Protein AF-A0A9P8ZPH0-F1 (afdb_monomer_lit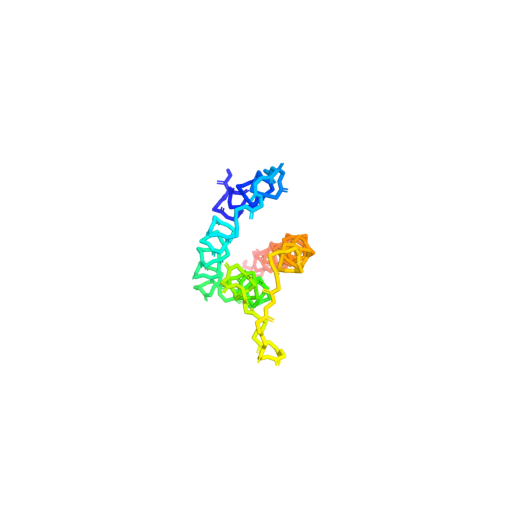e)

Radius of gyration: 15.24 Å; chains: 1; bounding box: 40×25×48 Å

Foldseek 3Di:
DDPLVVLLVQLVVCLPDPVNQLLSQLVSLVVQLVVCVVVVLVQLNVLSVQSNQLSVQARPVVRDGHDSVVSSVSSVVSSVVSVVSVVVVVVVVVVVVVVVVVVD

Secondary structure (DSSP, 8-state):
--HHHHHHHHHHHHHH-TT--HHHHHHHHHHHHHHHHHTT-HHHHHHHHHHHHHHTTEETTTTEE--HHHHHHHHHHHHHHHHHHHHHHHHHHHHHHHHHHT--

pLDDT: mean 94.68, std 8.03, range [50.88, 98.62]

Structure (mmCIF, N/CA/C/O backbone):
data_AF-A0A9P8ZPH0-F1
#
_entry.id   AF-A0A9P8ZPH0-F1
#
loop_
_atom_site.group_PDB
_atom_site.id
_atom_site.type_symbol
_atom_site.label_atom_id
_atom_site.label_alt_id
_atom_site.label_comp_id
_atom_site.label_asym_id
_atom_site.label_entity_id
_atom_site.label_seq_id
_atom_site.pdbx_PDB_ins_code
_atom_site.Cartn_x
_atom_site.Cartn_y
_atom_site.Cartn_z
_atom_site.occupancy
_atom_site.B_iso_or_equiv
_atom_site.auth_seq_id
_atom_site.auth_comp_id
_atom_site.auth_asym_id
_atom_site.auth_atom_id
_atom_site.pdbx_PDB_model_num
ATOM 1 N N . MET A 1 1 ? -13.656 11.636 3.248 1.00 69.19 1 MET A N 1
ATOM 2 C CA . MET A 1 1 ? -12.622 10.719 2.719 1.00 69.19 1 MET A CA 1
ATOM 3 C C . MET A 1 1 ? -11.471 10.649 3.712 1.00 69.19 1 MET A C 1
ATOM 5 O O . MET A 1 1 ? -10.989 11.703 4.128 1.00 69.19 1 MET A O 1
ATOM 9 N N . THR A 1 2 ? -11.085 9.448 4.140 1.00 90.19 2 THR A N 1
ATOM 10 C CA . THR A 1 2 ? -9.962 9.214 5.070 1.00 90.19 2 THR A CA 1
ATOM 11 C C . THR A 1 2 ? -8.612 9.283 4.342 1.00 90.19 2 THR A C 1
ATOM 13 O O . THR A 1 2 ? -8.574 9.339 3.112 1.00 90.19 2 THR A O 1
ATOM 16 N N . GLN A 1 3 ? -7.495 9.300 5.084 1.00 92.88 3 GLN A N 1
ATOM 17 C CA . GLN A 1 3 ? -6.150 9.188 4.496 1.00 92.88 3 GLN A CA 1
ATOM 18 C C . GLN A 1 3 ? -6.025 7.903 3.665 1.00 92.88 3 GLN A C 1
ATOM 20 O O . GLN A 1 3 ? -5.724 7.996 2.483 1.00 92.88 3 GLN A O 1
ATOM 25 N N . ALA A 1 4 ? -6.344 6.742 4.248 1.00 95.69 4 ALA A N 1
ATOM 26 C CA . ALA A 1 4 ? -6.269 5.451 3.562 1.00 95.69 4 ALA A CA 1
ATOM 27 C C . ALA A 1 4 ? -7.057 5.435 2.241 1.00 95.69 4 ALA A C 1
ATOM 29 O O . ALA A 1 4 ? -6.514 5.058 1.211 1.00 95.69 4 ALA A O 1
ATOM 30 N N . GLN A 1 5 ? -8.299 5.940 2.233 1.00 96.12 5 GLN A N 1
ATOM 31 C CA . GLN A 1 5 ? -9.114 6.017 1.013 1.00 96.12 5 GLN A CA 1
ATOM 32 C C . GLN A 1 5 ? -8.466 6.872 -0.084 1.00 96.12 5 GLN A C 1
ATOM 34 O O . GLN A 1 5 ? -8.530 6.504 -1.255 1.00 96.12 5 GLN A O 1
ATOM 39 N N . ARG A 1 6 ? -7.853 8.010 0.280 1.00 98.00 6 ARG A N 1
ATOM 40 C CA . ARG A 1 6 ? -7.105 8.845 -0.674 1.00 98.00 6 ARG A CA 1
ATOM 41 C C . ARG A 1 6 ? -5.898 8.094 -1.222 1.00 98.00 6 ARG A C 1
ATOM 43 O O . ARG A 1 6 ? -5.767 8.002 -2.434 1.00 98.00 6 ARG A O 1
ATOM 50 N N . THR A 1 7 ? -5.091 7.489 -0.351 1.00 98.12 7 THR A N 1
ATOM 51 C CA . THR A 1 7 ? -3.925 6.706 -0.774 1.00 98.12 7 THR A CA 1
ATOM 52 C C . THR A 1 7 ? -4.324 5.559 -1.705 1.00 98.12 7 THR A C 1
ATOM 54 O O . THR A 1 7 ? -3.664 5.351 -2.713 1.00 98.12 7 THR A O 1
ATOM 57 N N . PHE A 1 8 ? -5.420 4.846 -1.428 1.00 98.38 8 PHE A N 1
ATOM 58 C CA . PHE A 1 8 ? -5.896 3.762 -2.292 1.00 98.38 8 PHE A CA 1
ATOM 59 C C . PHE A 1 8 ? -6.289 4.234 -3.684 1.00 98.38 8 PHE A C 1
ATOM 61 O O . PHE A 1 8 ? -5.903 3.602 -4.662 1.00 98.38 8 PHE A O 1
ATOM 68 N N . ARG A 1 9 ? -7.002 5.359 -3.782 1.00 98.31 9 ARG A N 1
ATOM 69 C CA . ARG A 1 9 ? -7.303 5.966 -5.080 1.00 98.31 9 ARG A CA 1
ATOM 70 C C . ARG A 1 9 ? -6.012 6.338 -5.810 1.00 98.31 9 ARG A C 1
ATOM 72 O O . ARG A 1 9 ? -5.861 6.017 -6.981 1.00 98.31 9 ARG A O 1
ATOM 79 N N . ASP A 1 10 ? -5.069 6.967 -5.117 1.00 98.44 10 ASP A N 1
ATOM 80 C CA . ASP A 1 10 ? -3.811 7.397 -5.728 1.00 98.44 10 ASP A CA 1
ATOM 81 C C . ASP A 1 10 ? -2.932 6.192 -6.144 1.00 98.44 10 ASP A C 1
ATOM 83 O O . ASP A 1 10 ? -2.171 6.289 -7.109 1.00 98.44 10 ASP A O 1
ATOM 87 N N . MET A 1 11 ? -3.047 5.049 -5.450 1.00 98.38 11 MET A N 1
ATOM 88 C CA . MET A 1 11 ? -2.440 3.770 -5.843 1.00 98.38 11 MET A CA 1
ATOM 89 C C . MET A 1 11 ? -3.110 3.199 -7.094 1.00 98.38 11 MET A C 1
ATOM 91 O O . MET A 1 11 ? -2.400 2.798 -8.008 1.00 98.38 11 MET A O 1
ATOM 95 N N . ASP A 1 12 ? -4.443 3.201 -7.171 1.00 98.44 12 ASP A N 1
ATOM 96 C CA . ASP A 1 12 ? -5.172 2.748 -8.364 1.00 98.44 12 ASP A CA 1
ATOM 97 C C . ASP A 1 12 ? -4.810 3.582 -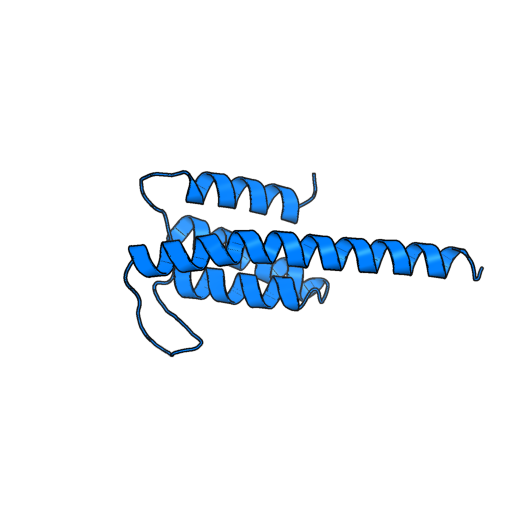9.594 1.00 98.44 12 ASP A C 1
ATOM 99 O O . ASP A 1 12 ? -4.559 3.036 -10.665 1.00 98.44 12 ASP A O 1
ATOM 103 N N . GLU A 1 13 ? -4.710 4.902 -9.437 1.00 98.25 13 GLU A N 1
ATOM 104 C CA . GLU A 1 13 ? -4.242 5.798 -10.497 1.00 98.25 13 GLU A CA 1
ATOM 105 C C . GLU A 1 13 ? -2.810 5.469 -10.934 1.00 98.25 13 GLU A C 1
ATOM 107 O O . GLU A 1 13 ? -2.510 5.472 -12.126 1.00 98.25 13 GLU A O 1
ATOM 112 N N . ALA A 1 14 ? -1.916 5.175 -9.986 1.00 97.69 14 ALA A N 1
ATOM 113 C CA . ALA A 1 14 ? -0.539 4.794 -10.289 1.00 97.69 14 ALA A CA 1
ATOM 114 C C . ALA A 1 14 ? -0.435 3.407 -10.953 1.00 97.69 14 ALA A C 1
ATOM 116 O O . ALA A 1 14 ? 0.464 3.191 -11.763 1.00 97.69 14 ALA A O 1
ATOM 117 N N . LEU A 1 15 ? -1.349 2.484 -10.638 1.00 97.81 15 LEU A N 1
ATOM 118 C CA . LEU A 1 15 ? -1.464 1.175 -11.289 1.00 97.81 15 LEU A CA 1
ATOM 119 C C . LEU A 1 15 ? -2.113 1.260 -12.680 1.00 97.81 15 LEU A C 1
ATOM 121 O O . LEU A 1 15 ? -1.844 0.424 -13.538 1.00 97.81 15 LEU A O 1
ATOM 125 N N . ALA A 1 16 ? -2.952 2.261 -12.933 1.00 97.44 16 ALA A N 1
ATOM 126 C CA . ALA A 1 16 ? -3.526 2.504 -14.255 1.00 97.44 16 ALA A CA 1
ATOM 127 C C . ALA A 1 16 ? -2.552 3.219 -15.215 1.00 97.44 16 ALA A C 1
ATOM 129 O O . ALA A 1 16 ? -2.791 3.252 -16.422 1.00 97.44 16 ALA A O 1
ATOM 130 N N . ASP A 1 17 ? -1.462 3.797 -14.698 1.00 94.62 17 ASP A N 1
ATOM 131 C CA . ASP A 1 17 ? -0.466 4.519 -15.492 1.00 94.62 17 ASP A CA 1
ATOM 132 C C . ASP A 1 17 ? 0.376 3.546 -16.351 1.00 94.62 17 ASP A C 1
ATOM 134 O O . ASP A 1 17 ? 1.069 2.679 -15.802 1.00 94.62 17 ASP A O 1
ATOM 138 N N . PRO A 1 18 ? 0.400 3.697 -17.693 1.00 92.12 18 PRO A N 1
ATOM 139 C CA . PRO A 1 18 ? 1.192 2.838 -18.579 1.00 92.12 18 PRO A CA 1
ATOM 140 C C . PRO A 1 18 ? 2.701 2.891 -18.300 1.00 92.12 18 PRO A C 1
ATOM 142 O O . PRO A 1 18 ? 3.422 1.964 -18.671 1.00 92.12 18 PRO A O 1
ATOM 145 N N . ASN A 1 19 ? 3.191 3.936 -17.628 1.00 93.19 19 ASN A N 1
ATOM 146 C CA . ASN A 1 19 ? 4.601 4.077 -17.270 1.00 93.19 19 ASN A CA 1
ATOM 147 C C . ASN A 1 19 ? 5.018 3.207 -16.075 1.00 93.19 19 ASN A C 1
ATOM 149 O O . ASN A 1 19 ? 6.210 3.145 -15.775 1.00 93.19 19 ASN A O 1
ATOM 153 N N . LYS A 1 20 ? 4.070 2.556 -15.379 1.00 91.94 20 LYS A N 1
ATOM 154 C CA . LYS A 1 20 ? 4.330 1.678 -14.222 1.00 91.94 20 LYS A CA 1
ATOM 155 C C . LYS A 1 20 ? 5.274 2.316 -13.195 1.00 91.94 20 LYS A C 1
ATOM 157 O O . LYS A 1 20 ? 6.320 1.761 -12.853 1.00 91.94 20 LYS A O 1
ATOM 162 N N . ASN A 1 21 ? 4.931 3.513 -12.719 1.00 94.69 21 ASN A N 1
ATOM 163 C CA . ASN A 1 21 ? 5.808 4.306 -11.857 1.00 94.69 21 ASN A CA 1
ATOM 164 C C . ASN A 1 21 ? 5.974 3.679 -10.455 1.00 94.69 21 ASN A C 1
ATOM 166 O O . ASN A 1 21 ? 5.255 4.014 -9.509 1.00 94.69 21 ASN A O 1
ATOM 170 N N . LEU A 1 22 ? 6.961 2.788 -10.319 1.00 96.81 22 LEU A N 1
ATOM 171 C CA . LEU A 1 22 ? 7.285 2.101 -9.065 1.00 96.81 22 LEU A CA 1
ATOM 172 C C . LEU A 1 22 ? 7.666 3.066 -7.940 1.00 96.81 22 LEU A C 1
ATOM 174 O O . LEU A 1 22 ? 7.306 2.827 -6.793 1.00 96.81 22 LEU A O 1
ATOM 178 N N . THR A 1 23 ? 8.320 4.187 -8.253 1.00 97.56 23 THR A N 1
ATOM 179 C CA . THR A 1 23 ? 8.680 5.207 -7.257 1.00 97.56 23 THR A CA 1
ATOM 180 C C . THR A 1 23 ? 7.437 5.831 -6.623 1.00 97.56 23 THR A C 1
ATOM 182 O O . THR A 1 23 ? 7.393 6.014 -5.405 1.00 97.56 23 THR A O 1
ATOM 185 N N . ARG A 1 24 ? 6.399 6.121 -7.423 1.00 98.12 24 ARG A N 1
ATOM 186 C CA . ARG A 1 24 ? 5.114 6.628 -6.908 1.00 98.12 24 ARG A CA 1
ATOM 187 C C . ARG A 1 24 ? 4.438 5.583 -6.019 1.00 98.12 24 ARG A C 1
ATOM 189 O O . ARG A 1 24 ? 4.027 5.914 -4.909 1.00 98.12 24 ARG A O 1
ATOM 196 N N . LEU A 1 25 ? 4.371 4.330 -6.471 1.00 98.44 25 LEU A N 1
ATOM 197 C CA . LEU A 1 25 ? 3.777 3.225 -5.707 1.00 98.4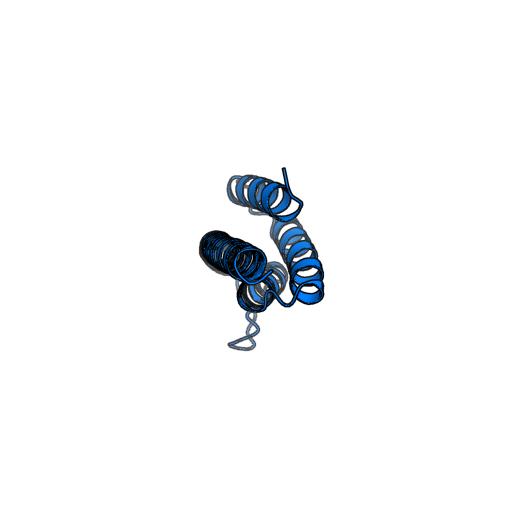4 25 LEU A CA 1
ATOM 198 C C . LEU A 1 25 ? 4.515 2.975 -4.384 1.00 98.44 25 LEU A C 1
ATOM 200 O O . LEU A 1 25 ? 3.873 2.839 -3.343 1.00 98.44 25 LEU A O 1
ATOM 204 N N . ARG A 1 26 ? 5.851 3.014 -4.401 1.00 98.25 26 ARG A N 1
ATOM 205 C CA . ARG A 1 26 ? 6.700 2.928 -3.208 1.00 98.25 26 ARG A CA 1
ATOM 206 C C . ARG A 1 26 ? 6.350 4.009 -2.192 1.00 98.25 26 ARG A C 1
ATOM 208 O O . ARG A 1 26 ? 6.140 3.700 -1.025 1.00 98.25 26 ARG A O 1
ATOM 215 N N . GLY A 1 27 ? 6.288 5.269 -2.632 1.00 98.62 27 GLY A N 1
ATOM 216 C CA . GLY A 1 27 ? 5.989 6.402 -1.753 1.00 98.62 27 GLY A CA 1
ATOM 217 C C . GLY A 1 27 ? 4.602 6.301 -1.115 1.00 98.62 27 GLY A C 1
ATOM 218 O O . GLY A 1 27 ? 4.449 6.558 0.077 1.00 98.62 27 GLY A O 1
ATOM 219 N N . LEU A 1 28 ? 3.604 5.863 -1.885 1.00 98.62 28 LEU A N 1
ATOM 220 C CA . LEU A 1 28 ? 2.250 5.621 -1.380 1.00 98.62 28 LEU A CA 1
ATOM 221 C C . LEU A 1 28 ? 2.214 4.465 -0.367 1.00 98.62 28 LEU A C 1
ATOM 223 O O . LEU A 1 28 ? 1.553 4.584 0.666 1.00 98.62 28 LEU A O 1
ATOM 227 N N . GLY A 1 29 ? 2.944 3.378 -0.638 1.00 98.25 29 GLY A N 1
ATOM 228 C CA . GLY A 1 29 ? 3.118 2.254 0.285 1.00 98.25 29 GLY A CA 1
ATOM 229 C C . GLY A 1 29 ? 3.755 2.693 1.602 1.00 98.25 29 GLY A C 1
ATOM 230 O O . GLY A 1 29 ? 3.167 2.479 2.658 1.00 98.25 29 GLY A O 1
ATOM 231 N N . ALA A 1 30 ? 4.888 3.396 1.544 1.00 98.31 30 ALA A N 1
ATOM 232 C CA . ALA A 1 30 ? 5.576 3.925 2.723 1.00 98.31 30 ALA A CA 1
ATOM 233 C C . ALA A 1 30 ? 4.669 4.853 3.554 1.00 98.31 30 ALA A C 1
ATOM 235 O O . ALA A 1 30 ? 4.556 4.695 4.768 1.00 98.31 30 ALA A O 1
ATOM 236 N N . PHE A 1 31 ? 3.944 5.766 2.900 1.00 98.25 31 PHE A N 1
ATOM 237 C CA . PHE A 1 31 ? 3.044 6.694 3.587 1.00 98.25 31 PHE A CA 1
ATOM 238 C C . PHE A 1 31 ? 1.911 5.986 4.345 1.00 98.25 31 PHE A C 1
ATOM 240 O O . PHE A 1 31 ? 1.570 6.373 5.466 1.00 98.25 31 PHE A O 1
ATOM 247 N N . LEU A 1 32 ? 1.317 4.945 3.752 1.00 97.88 32 LEU A N 1
ATOM 248 C CA . LEU A 1 32 ? 0.254 4.174 4.400 1.00 97.88 32 LEU A CA 1
ATOM 249 C C . LEU A 1 32 ? 0.792 3.183 5.440 1.00 97.88 32 LEU A C 1
ATOM 251 O O . LEU A 1 32 ? 0.125 2.942 6.447 1.00 97.88 32 LEU A O 1
ATOM 255 N N . LYS A 1 33 ? 2.002 2.647 5.241 1.00 98.06 33 LYS A N 1
ATOM 256 C CA . LYS A 1 33 ? 2.721 1.835 6.232 1.00 98.06 33 LYS A CA 1
ATOM 257 C C . LYS A 1 33 ? 2.906 2.621 7.528 1.00 98.06 33 LYS A C 1
ATOM 259 O O . LYS A 1 33 ? 2.509 2.145 8.592 1.00 98.06 33 LYS A O 1
ATOM 264 N N . ASP A 1 34 ? 3.456 3.829 7.426 1.00 97.44 34 ASP A N 1
ATOM 265 C CA . ASP A 1 34 ? 3.799 4.657 8.584 1.00 97.44 34 ASP A CA 1
ATOM 266 C C . ASP A 1 34 ? 2.559 5.093 9.370 1.00 97.44 34 ASP A C 1
ATOM 268 O O . ASP A 1 34 ? 2.586 5.126 10.603 1.00 97.44 34 ASP A O 1
ATOM 272 N N . SER A 1 35 ? 1.447 5.390 8.690 1.00 96.81 35 SER A N 1
ATOM 273 C CA . SER A 1 35 ? 0.194 5.693 9.386 1.00 96.81 35 SER A CA 1
ATOM 274 C C . SER A 1 35 ? -0.438 4.448 10.008 1.00 96.81 35 SER A C 1
ATOM 276 O O . SER A 1 35 ? -0.886 4.499 11.152 1.00 96.81 35 SER A O 1
ATOM 278 N N . SER A 1 36 ? -0.423 3.305 9.320 1.00 96.94 36 SER A N 1
ATOM 279 C CA . SER A 1 36 ? -0.989 2.049 9.840 1.00 96.94 36 SER A CA 1
ATOM 280 C C . SER A 1 36 ? -0.241 1.537 11.070 1.00 96.94 36 SER A C 1
ATOM 282 O O . SER A 1 36 ? -0.868 1.018 11.997 1.00 96.94 36 SER A O 1
ATOM 284 N N . ALA A 1 37 ? 1.080 1.735 11.120 1.00 97.31 37 ALA A N 1
ATOM 285 C CA . ALA A 1 37 ? 1.907 1.405 12.276 1.00 97.31 37 ALA A CA 1
ATOM 286 C C . ALA A 1 37 ? 1.491 2.193 13.532 1.00 97.31 37 ALA A C 1
ATOM 288 O O . ALA A 1 37 ? 1.395 1.612 14.613 1.00 97.31 37 ALA A O 1
ATOM 289 N N . GLN A 1 38 ? 1.179 3.487 13.391 1.00 96.38 38 GLN A N 1
ATOM 290 C CA . GLN A 1 38 ? 0.756 4.345 14.510 1.00 96.38 38 GLN A CA 1
ATOM 291 C C . GLN A 1 38 ? -0.560 3.887 15.149 1.00 96.38 38 GLN A C 1
ATOM 293 O O . GLN A 1 38 ? -0.728 4.005 16.360 1.00 96.38 38 GLN A O 1
ATOM 298 N N . PHE A 1 39 ? -1.480 3.337 14.353 1.00 92.62 39 PHE A N 1
ATOM 299 C CA . PHE A 1 39 ? -2.774 2.836 14.832 1.00 92.62 39 PHE A CA 1
ATOM 300 C C . PHE A 1 39 ? -2.777 1.329 15.128 1.00 92.62 39 PHE A C 1
ATOM 302 O O . PHE A 1 39 ? -3.817 0.772 15.470 1.00 92.62 39 PHE A O 1
ATOM 309 N N . GLY A 1 40 ? -1.632 0.649 14.999 1.00 95.12 40 GLY A N 1
ATOM 310 C CA . GLY A 1 40 ? -1.516 -0.785 15.276 1.00 95.12 40 GLY A CA 1
ATOM 311 C C . GLY A 1 40 ? -2.233 -1.692 14.267 1.00 95.12 40 GLY A C 1
ATOM 312 O O . GLY A 1 40 ? -2.493 -2.857 14.575 1.00 95.12 40 GLY A O 1
ATOM 313 N N . VAL A 1 41 ? -2.532 -1.205 13.058 1.00 96.94 41 VAL A N 1
ATOM 314 C CA . VAL A 1 41 ? -3.211 -1.977 12.002 1.00 96.94 41 VAL A CA 1
ATOM 315 C C . VAL A 1 41 ? -2.187 -2.841 11.255 1.00 96.94 41 VAL A C 1
ATOM 317 O O . VAL A 1 41 ? -1.784 -2.556 10.127 1.00 96.94 41 VAL A O 1
ATOM 320 N N . ARG A 1 42 ? -1.714 -3.901 11.921 1.00 97.69 42 ARG A N 1
ATOM 321 C CA . ARG A 1 42 ? -0.508 -4.654 11.517 1.00 97.69 42 ARG A CA 1
ATOM 322 C C . ARG A 1 42 ? -0.589 -5.328 10.146 1.00 97.69 42 ARG A C 1
ATOM 324 O O . ARG A 1 42 ? 0.422 -5.371 9.457 1.00 97.69 42 ARG A O 1
ATOM 331 N N . LYS A 1 43 ? -1.754 -5.856 9.747 1.00 98.25 43 LYS A N 1
ATOM 332 C CA . LYS A 1 43 ? -1.916 -6.500 8.427 1.00 98.25 43 LYS A CA 1
ATOM 333 C C . LYS A 1 43 ? -1.658 -5.495 7.297 1.00 98.25 43 LYS A C 1
ATOM 335 O O . LYS A 1 43 ? -0.756 -5.700 6.493 1.00 98.25 43 LYS A O 1
ATOM 340 N N . VAL A 1 44 ? -2.357 -4.357 7.354 1.00 98.19 44 VAL A N 1
ATOM 341 C CA . VAL A 1 44 ? -2.189 -3.226 6.426 1.00 98.19 44 VAL A CA 1
ATOM 342 C C . VAL A 1 44 ? -0.739 -2.741 6.433 1.00 98.19 44 VAL A C 1
ATOM 344 O O . VAL A 1 44 ? -0.136 -2.617 5.372 1.00 98.19 44 VAL A O 1
ATOM 347 N N . GLN A 1 45 ? -0.145 -2.538 7.616 1.00 98.31 45 GLN A N 1
ATOM 348 C CA . GLN A 1 45 ? 1.262 -2.142 7.744 1.00 98.31 45 GLN A CA 1
ATOM 349 C C . GLN A 1 45 ? 2.200 -3.107 7.001 1.00 98.31 45 GLN A C 1
ATOM 351 O O . GLN A 1 45 ? 3.023 -2.660 6.205 1.00 98.31 45 GLN A O 1
ATOM 356 N N . HIS A 1 46 ? 2.077 -4.412 7.249 1.00 98.12 46 HIS A N 1
ATOM 357 C CA . HIS A 1 46 ? 2.952 -5.424 6.660 1.00 98.12 46 HIS A CA 1
ATOM 358 C C . HIS A 1 46 ? 2.803 -5.502 5.136 1.00 98.12 46 HIS A C 1
ATOM 360 O O . HIS A 1 46 ? 3.791 -5.547 4.404 1.00 98.12 46 HIS A O 1
ATOM 366 N N . SER A 1 47 ? 1.572 -5.455 4.631 1.00 98.44 47 SER A N 1
ATOM 367 C CA . SER A 1 47 ? 1.334 -5.442 3.189 1.00 98.44 47 SER A CA 1
ATOM 368 C C . SER A 1 47 ? 1.863 -4.161 2.527 1.00 98.44 47 SER A C 1
ATOM 370 O O . SER A 1 47 ? 2.419 -4.220 1.429 1.00 98.44 47 SER A O 1
ATOM 372 N N . CYS A 1 48 ? 1.780 -3.010 3.201 1.00 98.44 48 CYS A N 1
ATOM 373 C CA . CYS A 1 48 ? 2.384 -1.764 2.727 1.00 98.44 48 CYS A CA 1
ATOM 374 C C . CYS A 1 48 ? 3.921 -1.784 2.742 1.00 98.44 48 CYS A C 1
ATOM 376 O O . CYS A 1 48 ? 4.537 -1.208 1.847 1.00 98.44 48 CYS A O 1
ATOM 378 N N . GLU A 1 49 ? 4.544 -2.468 3.703 1.00 97.88 49 GLU A N 1
ATOM 379 C CA . GLU A 1 49 ? 5.994 -2.704 3.721 1.00 97.88 49 GLU A CA 1
ATOM 380 C C . GLU A 1 49 ? 6.444 -3.536 2.513 1.00 97.88 49 GLU A C 1
ATOM 382 O O . GLU A 1 49 ? 7.434 -3.197 1.863 1.00 97.88 49 GLU A O 1
ATOM 387 N N . MET A 1 50 ? 5.675 -4.562 2.132 1.00 98.19 50 MET A N 1
ATOM 388 C CA . MET A 1 50 ? 5.943 -5.313 0.902 1.00 98.19 50 MET A CA 1
ATOM 389 C C . MET A 1 50 ? 5.812 -4.431 -0.349 1.00 98.19 50 MET A C 1
ATOM 391 O O . MET A 1 50 ? 6.674 -4.491 -1.223 1.00 98.19 50 MET A O 1
ATOM 395 N N . ILE A 1 51 ? 4.783 -3.575 -0.433 1.00 98.31 51 ILE A N 1
ATOM 396 C CA . ILE A 1 51 ? 4.631 -2.616 -1.548 1.00 98.31 51 ILE A CA 1
ATOM 397 C C . ILE A 1 51 ? 5.844 -1.686 -1.640 1.00 98.31 51 ILE A C 1
ATOM 399 O O . ILE A 1 51 ? 6.347 -1.435 -2.736 1.00 98.31 51 ILE A O 1
ATOM 403 N N . GLU A 1 52 ? 6.326 -1.179 -0.506 1.00 98.00 52 GLU A N 1
ATOM 404 C CA . GLU A 1 52 ? 7.518 -0.335 -0.464 1.00 98.00 52 GLU A CA 1
ATOM 405 C C . GLU A 1 52 ? 8.766 -1.081 -0.958 1.00 98.00 52 GLU A C 1
ATOM 407 O O . GLU A 1 52 ? 9.511 -0.536 -1.777 1.00 98.00 52 GLU A O 1
ATOM 412 N N . GLY A 1 53 ? 8.969 -2.325 -0.509 1.00 97.81 53 GLY A N 1
ATOM 413 C CA . GLY A 1 53 ? 10.074 -3.181 -0.945 1.00 97.81 53 GLY A CA 1
ATOM 414 C C . GLY A 1 53 ? 10.056 -3.422 -2.455 1.00 97.81 53 GLY A C 1
ATOM 415 O O . GLY A 1 53 ? 11.012 -3.073 -3.154 1.00 97.81 53 GLY A O 1
ATOM 416 N N . TYR A 1 54 ? 8.931 -3.911 -2.986 1.00 98.31 54 TYR A N 1
ATOM 417 C CA . TYR A 1 54 ? 8.779 -4.147 -4.424 1.00 98.31 54 TYR A CA 1
ATOM 418 C C . TYR A 1 54 ? 8.916 -2.857 -5.235 1.00 98.31 54 TYR A C 1
ATOM 420 O O . TYR A 1 54 ? 9.525 -2.858 -6.304 1.00 98.31 54 TYR A O 1
ATOM 428 N N . GLY A 1 55 ? 8.418 -1.732 -4.719 1.00 97.50 55 GLY A N 1
ATOM 429 C CA . GLY A 1 55 ? 8.586 -0.424 -5.347 1.00 97.50 55 GLY A CA 1
ATOM 430 C C . GLY A 1 55 ? 10.047 0.049 -5.393 1.00 97.50 55 GLY A C 1
ATOM 431 O O . GLY A 1 55 ? 10.388 0.905 -6.207 1.00 97.50 55 GLY A O 1
ATOM 432 N N . ASN A 1 56 ? 10.924 -0.531 -4.569 1.00 96.94 56 ASN A N 1
ATOM 433 C CA . ASN A 1 56 ? 12.378 -0.364 -4.622 1.00 96.94 56 ASN A CA 1
ATOM 434 C C . ASN A 1 56 ? 13.083 -1.437 -5.482 1.00 96.94 56 ASN A C 1
ATOM 436 O O . ASN A 1 56 ? 14.310 -1.501 -5.506 1.00 96.94 56 ASN A O 1
ATOM 440 N N . GLY A 1 57 ? 12.325 -2.290 -6.177 1.00 96.19 57 GLY A N 1
ATOM 441 C CA . GLY A 1 57 ? 12.855 -3.388 -6.985 1.00 96.19 57 GLY A CA 1
ATOM 442 C C . GLY A 1 57 ? 13.389 -4.562 -6.161 1.00 96.19 57 GLY A C 1
ATOM 443 O O . GLY A 1 57 ? 14.210 -5.323 -6.671 1.00 96.19 57 GLY A O 1
ATOM 444 N N . HIS A 1 58 ? 12.948 -4.716 -4.908 1.00 95.81 58 HIS A N 1
ATOM 445 C CA . HIS A 1 58 ? 13.441 -5.742 -3.987 1.00 95.81 58 HIS A CA 1
ATOM 446 C C . HIS A 1 58 ? 12.295 -6.545 -3.368 1.00 95.81 58 HIS A C 1
ATOM 448 O O . HIS A 1 58 ? 11.350 -5.991 -2.814 1.00 95.81 58 HIS A O 1
ATOM 454 N N . ASP A 1 59 ? 12.394 -7.865 -3.444 1.00 92.75 59 ASP A N 1
ATOM 455 C CA . ASP A 1 59 ? 11.568 -8.778 -2.667 1.00 92.75 59 ASP A CA 1
ATOM 456 C C . ASP A 1 59 ? 12.286 -9.090 -1.351 1.00 92.75 59 ASP A C 1
ATOM 458 O O . ASP A 1 59 ? 13.267 -9.841 -1.320 1.00 92.75 59 ASP A O 1
ATOM 462 N N . ALA A 1 60 ? 11.783 -8.517 -0.259 1.00 87.88 60 ALA A N 1
ATOM 463 C CA . ALA A 1 60 ? 12.351 -8.698 1.070 1.00 87.88 60 ALA A CA 1
ATOM 464 C C . ALA A 1 60 ? 12.176 -10.122 1.625 1.00 87.88 60 ALA A C 1
ATOM 466 O O . ALA A 1 60 ? 12.994 -10.549 2.437 1.00 87.88 60 ALA A O 1
ATOM 467 N N . ILE A 1 61 ? 11.153 -10.868 1.187 1.00 86.31 61 ILE A N 1
ATOM 468 C CA . ILE A 1 61 ? 10.882 -12.230 1.675 1.00 86.31 61 ILE A CA 1
ATOM 469 C C . ILE A 1 61 ? 11.939 -13.186 1.132 1.00 86.31 61 ILE A C 1
ATOM 471 O O . ILE A 1 61 ? 12.535 -13.958 1.881 1.00 86.31 61 ILE A O 1
ATOM 475 N N . ASN A 1 62 ? 12.188 -13.110 -0.174 1.00 90.38 62 ASN A N 1
ATOM 476 C CA . ASN A 1 62 ? 13.170 -13.961 -0.841 1.00 90.38 62 ASN A CA 1
ATOM 477 C C . ASN A 1 62 ? 14.583 -13.359 -0.831 1.00 90.38 62 ASN A C 1
ATOM 479 O O . ASN A 1 62 ? 15.536 -14.023 -1.232 1.00 90.38 62 ASN A O 1
ATOM 483 N N . ASN A 1 63 ? 14.726 -12.114 -0.368 1.00 92.81 63 ASN A N 1
ATOM 484 C CA . ASN A 1 63 ? 15.955 -11.327 -0.399 1.00 92.81 63 ASN A CA 1
ATOM 485 C C . ASN A 1 63 ? 16.580 -11.259 -1.806 1.00 92.81 63 ASN A C 1
ATOM 487 O O . ASN A 1 63 ? 17.766 -11.531 -2.002 1.00 92.81 63 ASN A O 1
ATOM 491 N N . THR A 1 64 ? 15.764 -10.910 -2.801 1.00 93.81 64 THR A N 1
ATOM 492 C CA . THR A 1 64 ? 16.184 -10.853 -4.209 1.00 93.81 64 THR A CA 1
ATOM 493 C C . THR A 1 64 ? 15.767 -9.554 -4.878 1.00 93.81 64 THR A C 1
ATOM 495 O O . THR A 1 64 ? 14.794 -8.915 -4.487 1.00 93.81 64 THR A O 1
ATOM 498 N N . ASN A 1 65 ? 16.504 -9.164 -5.916 1.00 96.75 65 ASN A N 1
ATOM 499 C CA . ASN A 1 65 ? 16.078 -8.081 -6.794 1.00 96.75 65 ASN A CA 1
ATOM 500 C C . ASN A 1 65 ? 15.092 -8.620 -7.829 1.00 96.75 65 ASN A C 1
ATOM 502 O O . ASN A 1 65 ? 15.283 -9.711 -8.370 1.00 96.75 65 ASN A O 1
ATOM 506 N N . VAL A 1 66 ? 14.075 -7.827 -8.144 1.00 96.12 66 VAL A N 1
ATOM 507 C CA . VAL A 1 66 ? 13.032 -8.184 -9.107 1.00 96.12 66 VAL A CA 1
ATOM 508 C C . VAL A 1 66 ? 12.993 -7.197 -10.267 1.00 96.12 66 VAL A C 1
ATOM 510 O O . VAL A 1 66 ? 13.356 -6.028 -10.137 1.00 96.12 66 VAL A O 1
ATOM 513 N N . SER A 1 67 ? 12.542 -7.668 -11.430 1.00 96.25 67 SER A N 1
ATOM 514 C CA . SER A 1 67 ? 12.321 -6.789 -12.579 1.00 96.25 67 SER A CA 1
ATOM 515 C C . SER A 1 67 ? 11.129 -5.860 -12.335 1.00 96.25 67 SER A C 1
ATOM 517 O O . SER A 1 67 ? 10.236 -6.166 -11.544 1.00 96.25 67 SER A O 1
ATOM 519 N N . THR A 1 68 ? 11.064 -4.751 -13.073 1.00 95.25 68 THR A N 1
ATOM 520 C CA . THR A 1 68 ? 9.958 -3.789 -12.966 1.00 95.25 68 THR A CA 1
ATOM 521 C C . THR A 1 68 ? 8.586 -4.426 -13.184 1.00 95.25 68 THR A C 1
ATOM 523 O O . THR A 1 68 ? 7.643 -4.100 -12.472 1.00 95.25 68 THR A O 1
ATOM 526 N N . ASN A 1 69 ? 8.465 -5.352 -14.141 1.00 95.38 69 ASN A N 1
ATOM 527 C CA . ASN A 1 69 ? 7.191 -6.017 -14.420 1.00 95.38 69 ASN A CA 1
ATOM 528 C C . ASN A 1 69 ? 6.765 -6.932 -13.271 1.00 95.38 69 ASN A C 1
ATOM 530 O O . ASN A 1 69 ? 5.617 -6.857 -12.847 1.00 95.38 69 ASN A O 1
ATOM 534 N N . VAL A 1 70 ? 7.700 -7.718 -12.731 1.00 96.25 70 VAL A N 1
ATOM 535 C CA . VAL A 1 70 ? 7.440 -8.605 -11.588 1.00 96.25 70 VAL A CA 1
ATOM 536 C C . VAL A 1 70 ? 7.054 -7.789 -10.353 1.00 96.25 70 VAL A C 1
ATOM 538 O O . VAL A 1 70 ? 6.037 -8.066 -9.724 1.00 96.25 70 VAL A O 1
ATOM 541 N N . ALA A 1 71 ? 7.801 -6.723 -10.044 1.00 97.12 71 ALA A N 1
ATOM 542 C CA . ALA A 1 71 ? 7.461 -5.808 -8.955 1.00 97.12 71 ALA A CA 1
ATOM 543 C C . ALA A 1 71 ? 6.049 -5.228 -9.114 1.00 97.12 71 ALA A C 1
ATOM 545 O O . ALA A 1 71 ? 5.276 -5.193 -8.160 1.00 97.12 71 ALA A O 1
ATOM 546 N N . PHE A 1 72 ? 5.696 -4.798 -10.325 1.00 97.44 72 PHE A N 1
ATOM 547 C CA . PHE A 1 72 ? 4.392 -4.213 -10.609 1.00 97.44 72 PHE A CA 1
ATOM 548 C C . PHE A 1 72 ? 3.237 -5.213 -10.435 1.00 97.44 72 PHE A C 1
ATOM 550 O O . PHE A 1 72 ? 2.202 -4.860 -9.869 1.00 97.44 72 PHE A O 1
ATOM 557 N N . GLU A 1 73 ? 3.413 -6.463 -10.868 1.00 97.50 73 GLU A N 1
ATOM 558 C CA . GLU A 1 73 ? 2.435 -7.540 -10.660 1.00 97.50 73 GLU A CA 1
ATOM 559 C C . GLU A 1 73 ? 2.215 -7.817 -9.167 1.00 97.50 73 GLU A C 1
ATOM 561 O O . GLU A 1 73 ? 1.071 -7.841 -8.702 1.00 97.50 73 GLU A O 1
ATOM 566 N N . HIS A 1 74 ? 3.298 -7.927 -8.392 1.00 98.06 74 HIS A N 1
ATOM 567 C CA . HIS A 1 74 ? 3.208 -8.105 -6.943 1.00 98.06 74 HIS A CA 1
ATOM 568 C C . HIS A 1 74 ? 2.532 -6.920 -6.252 1.00 98.06 74 HIS A C 1
ATOM 570 O O . HIS A 1 74 ? 1.634 -7.126 -5.435 1.00 98.06 74 HIS A O 1
ATOM 576 N N . ILE A 1 75 ? 2.905 -5.683 -6.596 1.00 98.44 75 ILE A N 1
ATOM 577 C CA . ILE A 1 75 ? 2.274 -4.486 -6.025 1.00 98.44 75 ILE A CA 1
ATOM 578 C C . ILE A 1 75 ? 0.783 -4.448 -6.364 1.00 98.44 75 ILE A C 1
ATOM 580 O O . ILE A 1 75 ? -0.015 -4.127 -5.492 1.00 98.44 75 ILE A O 1
ATOM 584 N N . THR A 1 76 ? 0.382 -4.819 -7.581 1.00 98.44 76 THR A N 1
ATOM 585 C CA . THR A 1 76 ? -1.037 -4.851 -7.977 1.00 98.44 76 THR A CA 1
ATOM 586 C C . THR A 1 76 ? -1.843 -5.790 -7.076 1.00 98.44 76 THR A C 1
ATOM 588 O O . THR A 1 76 ? -2.876 -5.397 -6.530 1.00 98.44 76 THR A O 1
ATOM 591 N N . ALA A 1 77 ? -1.344 -7.011 -6.860 1.00 98.50 77 ALA A N 1
ATOM 592 C CA . ALA A 1 77 ? -1.980 -7.977 -5.965 1.00 98.50 77 ALA A CA 1
ATOM 593 C C . ALA A 1 77 ? -2.001 -7.487 -4.506 1.00 98.50 77 ALA A C 1
ATOM 595 O O . ALA A 1 77 ? -3.001 -7.642 -3.802 1.00 98.50 77 ALA A O 1
ATOM 596 N N . LEU A 1 78 ? -0.918 -6.853 -4.054 1.00 98.56 78 LEU A N 1
ATOM 597 C CA . LEU A 1 78 ? -0.824 -6.298 -2.707 1.00 98.56 78 LEU A CA 1
ATOM 598 C C . LEU A 1 78 ? -1.769 -5.114 -2.494 1.00 98.56 78 LEU A C 1
ATOM 600 O O . LEU A 1 78 ? -2.377 -5.033 -1.436 1.00 98.56 78 LEU A O 1
ATOM 604 N N . VAL A 1 79 ? -1.953 -4.224 -3.472 1.00 98.62 79 VAL A N 1
ATOM 605 C CA . VAL A 1 79 ? -2.894 -3.097 -3.356 1.0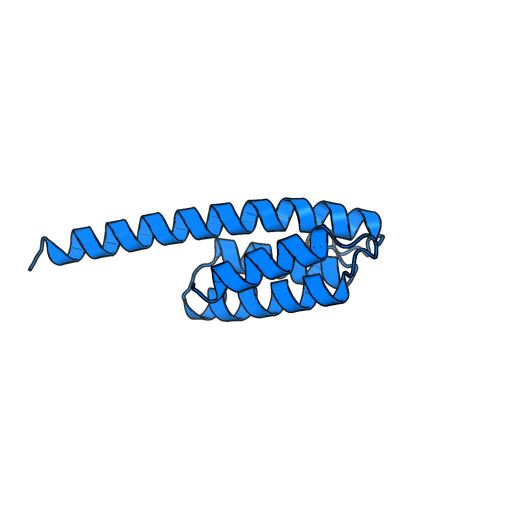0 98.62 79 VAL A CA 1
ATOM 606 C C . VAL A 1 79 ? -4.324 -3.601 -3.168 1.00 98.62 79 VAL A C 1
ATOM 608 O O . VAL A 1 79 ? -5.042 -3.070 -2.320 1.00 98.62 79 VAL A O 1
ATOM 611 N N . ALA A 1 80 ? -4.730 -4.647 -3.894 1.00 98.62 80 ALA A N 1
ATOM 612 C CA . ALA A 1 80 ? -6.024 -5.293 -3.673 1.00 98.62 80 ALA A CA 1
ATOM 613 C C . ALA A 1 80 ? -6.127 -5.854 -2.245 1.00 98.62 80 ALA A C 1
ATOM 615 O O . ALA A 1 80 ? -7.052 -5.518 -1.510 1.00 98.62 80 ALA A O 1
ATOM 616 N N . ARG A 1 81 ? -5.111 -6.607 -1.810 1.00 98.56 81 ARG A N 1
ATOM 617 C CA . ARG A 1 81 ? -5.051 -7.182 -0.462 1.00 98.56 81 ARG A CA 1
ATOM 618 C C . ARG A 1 81 ? -5.116 -6.129 0.652 1.00 98.56 81 ARG A C 1
ATOM 620 O O . ARG A 1 81 ? -5.849 -6.315 1.617 1.00 98.56 81 ARG A O 1
ATOM 627 N N . VAL A 1 82 ? -4.376 -5.024 0.542 1.00 98.31 82 VAL A N 1
ATOM 628 C CA . VAL A 1 82 ? -4.349 -3.966 1.570 1.00 98.31 82 VAL A CA 1
ATOM 629 C C . VAL A 1 82 ? -5.733 -3.3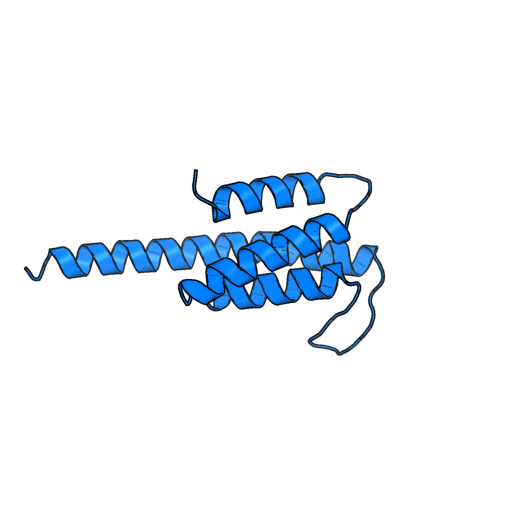32 1.739 1.00 98.31 82 VAL A C 1
ATOM 631 O O . VAL A 1 82 ? -6.110 -2.969 2.854 1.00 98.31 82 VAL A O 1
ATOM 634 N N . LYS A 1 83 ? -6.508 -3.196 0.655 1.00 98.56 83 LYS A N 1
ATOM 635 C CA . LYS A 1 83 ? -7.881 -2.672 0.716 1.00 98.56 83 LYS A CA 1
ATOM 636 C C . LYS A 1 83 ? -8.802 -3.597 1.509 1.00 98.56 83 LYS A C 1
ATOM 638 O O . LYS A 1 83 ? -9.574 -3.101 2.332 1.00 98.56 83 LYS A O 1
ATOM 643 N N . ASP A 1 84 ? -8.678 -4.905 1.308 1.00 98.56 84 ASP A N 1
ATOM 644 C CA . ASP A 1 84 ? -9.436 -5.906 2.063 1.00 98.56 84 ASP A CA 1
ATOM 645 C C . ASP A 1 84 ? -9.022 -5.903 3.539 1.00 98.56 84 ASP A C 1
ATOM 647 O O . ASP A 1 84 ? -9.870 -5.780 4.421 1.00 98.56 84 ASP A O 1
ATOM 651 N N . GLU A 1 85 ? -7.716 -5.905 3.823 1.00 98.50 85 GLU A N 1
ATOM 652 C CA . GLU A 1 85 ? -7.180 -5.840 5.191 1.00 98.50 85 GLU A CA 1
ATOM 653 C C . GLU A 1 85 ? -7.601 -4.555 5.924 1.00 98.50 85 GLU A C 1
ATOM 655 O O . GLU A 1 85 ? -7.865 -4.574 7.129 1.00 98.50 85 GLU A O 1
ATOM 660 N N . PHE A 1 86 ? -7.694 -3.430 5.211 1.00 97.81 86 PHE A N 1
ATOM 661 C CA . PHE A 1 86 ? -8.220 -2.181 5.757 1.00 97.81 86 PHE A CA 1
ATOM 662 C C . PHE A 1 86 ? -9.722 -2.272 6.052 1.00 97.81 86 PHE A C 1
ATOM 664 O O . PHE A 1 86 ? -10.171 -1.775 7.087 1.00 97.81 86 PHE A O 1
ATOM 671 N N . CYS A 1 87 ? -10.498 -2.901 5.166 1.00 97.38 87 CYS A N 1
ATOM 672 C CA . CYS A 1 87 ? -11.926 -3.127 5.376 1.00 97.38 87 CYS A CA 1
ATOM 673 C C . CYS A 1 87 ? -12.168 -4.011 6.607 1.00 97.38 87 CYS A C 1
ATOM 675 O O . CYS A 1 87 ? -12.939 -3.627 7.485 1.00 97.38 87 CYS A O 1
ATOM 677 N N . GLU A 1 88 ? -11.439 -5.125 6.727 1.00 97.94 88 GLU A N 1
ATOM 678 C CA . GLU A 1 88 ? -11.467 -6.003 7.904 1.00 97.94 88 GLU A CA 1
ATOM 679 C C . GLU A 1 88 ? -11.176 -5.226 9.194 1.00 97.94 88 GLU A C 1
ATOM 681 O O . GLU A 1 88 ? -11.924 -5.322 10.167 1.00 97.94 88 GLU A O 1
ATOM 686 N N . ALA A 1 89 ? -10.110 -4.418 9.199 1.00 96.69 89 ALA A N 1
ATOM 687 C CA . ALA A 1 89 ? -9.733 -3.620 10.362 1.00 96.69 89 ALA A CA 1
ATOM 688 C C . ALA A 1 89 ? -10.812 -2.596 10.740 1.00 96.69 89 ALA A C 1
ATOM 690 O O . ALA A 1 89 ? -11.069 -2.377 11.925 1.00 96.69 89 ALA A O 1
ATOM 691 N N . LYS A 1 90 ? -11.455 -1.979 9.743 1.00 95.50 90 LYS A N 1
ATOM 692 C CA . LYS A 1 90 ? -12.551 -1.035 9.965 1.00 95.50 90 LYS A CA 1
ATOM 693 C C . LYS A 1 90 ? -13.776 -1.724 10.564 1.00 95.50 90 LYS A C 1
ATOM 695 O O . LYS A 1 90 ? -14.314 -1.209 11.538 1.00 95.50 90 LYS A O 1
ATOM 700 N N . VAL A 1 91 ? -14.191 -2.863 10.007 1.00 96.75 91 VAL A N 1
ATOM 701 C CA . VAL A 1 91 ? -15.332 -3.642 10.518 1.00 96.75 91 VAL A CA 1
ATOM 702 C C . VAL A 1 91 ? -15.091 -4.030 11.972 1.00 96.75 91 VAL A C 1
ATOM 704 O O . VAL A 1 91 ? -15.916 -3.723 12.827 1.00 96.75 91 VAL A O 1
ATOM 707 N N . TRP A 1 92 ? -13.921 -4.599 12.270 1.00 96.06 92 TRP A N 1
ATOM 708 C CA . TRP A 1 92 ? -13.563 -4.987 13.633 1.00 96.06 92 TRP A CA 1
ATOM 709 C C . TRP A 1 92 ? -13.600 -3.803 14.612 1.00 96.06 92 TRP A C 1
ATOM 711 O O . TRP A 1 92 ? -14.118 -3.924 15.722 1.00 96.06 92 TRP A O 1
ATOM 721 N N . LEU A 1 93 ? -13.066 -2.644 14.209 1.00 94.06 93 LEU A N 1
ATOM 722 C CA . LEU A 1 93 ? -13.054 -1.452 15.057 1.00 94.06 93 LEU A CA 1
ATOM 723 C C . LEU A 1 93 ? -14.467 -0.907 15.298 1.00 94.06 93 LEU A C 1
ATOM 725 O O . LEU A 1 93 ? -14.788 -0.534 16.426 1.00 94.06 93 LEU A O 1
ATOM 729 N N . ASP A 1 94 ? -15.303 -0.872 14.260 1.00 94.06 94 ASP A N 1
ATOM 730 C CA . ASP A 1 94 ? -16.686 -0.407 14.356 1.00 94.06 94 ASP A CA 1
ATOM 731 C C . ASP A 1 94 ? -17.509 -1.328 15.288 1.00 94.06 94 ASP A C 1
ATOM 733 O O . ASP A 1 94 ? -18.228 -0.832 16.158 1.00 94.06 94 ASP A O 1
ATOM 737 N N . GLU A 1 95 ? -17.358 -2.653 15.175 1.00 95.38 95 GLU A N 1
ATOM 738 C CA . GLU A 1 95 ? -17.988 -3.644 16.070 1.00 95.38 95 GLU A CA 1
ATOM 739 C C . GLU A 1 95 ? -17.524 -3.494 17.524 1.00 95.38 95 GLU A C 1
ATOM 741 O O . GLU A 1 95 ? -18.328 -3.542 18.464 1.00 95.38 95 GLU A O 1
ATOM 746 N N . TRP A 1 96 ? -16.224 -3.277 17.728 1.00 93.44 96 TRP A N 1
ATOM 747 C CA . TRP A 1 96 ? -15.657 -3.083 19.057 1.00 93.44 96 TRP A CA 1
ATOM 748 C C . TRP A 1 96 ? -16.181 -1.808 19.728 1.00 93.44 96 TRP A C 1
ATOM 750 O O . TRP A 1 96 ? -16.530 -1.841 20.908 1.00 93.44 96 TRP A O 1
ATOM 760 N N . LEU A 1 97 ? -16.282 -0.697 18.990 1.00 93.06 97 LEU A N 1
ATOM 761 C CA . LEU A 1 97 ? -16.844 0.557 19.505 1.00 93.06 97 LEU A CA 1
ATOM 762 C C . LEU A 1 97 ? -18.320 0.395 19.892 1.00 93.06 97 LEU A C 1
ATOM 764 O O . LEU A 1 97 ? -18.698 0.767 20.999 1.00 93.06 97 LEU A O 1
ATOM 768 N N . GLN A 1 98 ? -19.125 -0.248 19.044 1.00 93.56 98 GLN A N 1
ATOM 769 C CA . GLN A 1 98 ? -20.540 -0.506 19.342 1.00 93.56 98 GLN A CA 1
ATOM 770 C C . GLN A 1 98 ? -20.724 -1.402 20.569 1.00 93.56 98 GLN A C 1
ATOM 772 O O . GLN A 1 98 ? -21.605 -1.158 21.387 1.00 93.56 98 GLN A O 1
ATOM 777 N N . THR A 1 99 ? -19.873 -2.418 20.732 1.00 88.94 99 THR A N 1
ATOM 778 C CA . THR A 1 99 ? 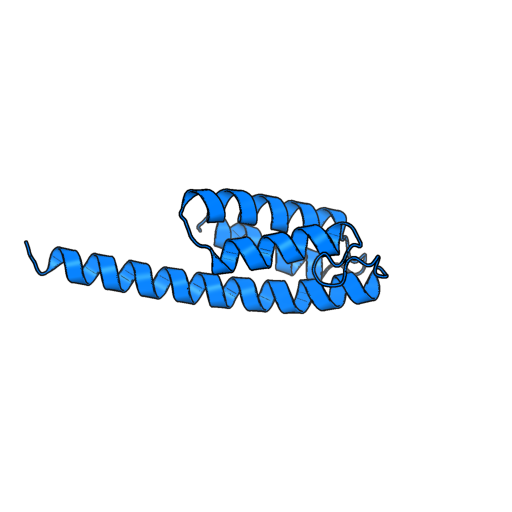-19.911 -3.291 21.914 1.00 88.94 99 THR A CA 1
ATOM 779 C C . THR A 1 99 ? -19.580 -2.519 23.192 1.00 88.94 99 THR A C 1
ATOM 781 O O . THR A 1 99 ? -20.155 -2.793 24.241 1.00 88.94 99 THR A O 1
ATOM 784 N N . ARG A 1 100 ? -18.668 -1.539 23.128 1.00 81.38 100 ARG A N 1
ATOM 785 C CA . ARG A 1 100 ? -18.296 -0.722 24.294 1.00 81.38 100 ARG A CA 1
ATOM 786 C C . ARG A 1 100 ? -19.409 0.211 24.750 1.00 81.38 100 ARG A C 1
ATOM 788 O O . ARG A 1 100 ? -19.587 0.359 25.955 1.00 81.38 100 ARG A O 1
ATOM 795 N N . ASP A 1 101 ? -20.152 0.791 23.816 1.00 72.56 101 ASP A N 1
ATOM 796 C CA . ASP A 1 101 ? -21.225 1.741 24.125 1.00 72.56 101 ASP A CA 1
ATOM 797 C C . ASP A 1 101 ? -22.471 1.060 24.733 1.00 72.56 101 ASP A C 1
ATOM 799 O O . ASP A 1 101 ? -23.317 1.727 25.318 1.00 72.56 101 ASP A O 1
ATOM 803 N N . MET A 1 102 ? -22.581 -0.273 24.647 1.00 60.06 102 MET A N 1
ATOM 804 C CA . MET A 1 102 ? -23.663 -1.060 25.267 1.00 60.06 102 MET A CA 1
ATOM 805 C C . MET A 1 102 ? -23.376 -1.492 26.718 1.00 60.06 102 MET A C 1
ATOM 807 O O . MET A 1 102 ? -24.229 -2.123 27.341 1.00 60.06 102 MET A O 1
ATOM 811 N N . VAL A 1 103 ? -22.182 -1.206 27.252 1.00 58.34 103 VAL A N 1
ATOM 812 C CA . VAL A 1 103 ? -21.747 -1.620 28.608 1.00 58.34 103 VAL A CA 1
ATOM 813 C C . VAL A 1 103 ? -21.595 -0.413 29.557 1.00 58.34 103 VAL A C 1
ATOM 815 O O . VAL A 1 103 ? -21.089 -0.546 30.671 1.00 58.34 103 VAL A O 1
ATOM 818 N N . THR A 1 104 ? -22.068 0.763 29.142 1.00 50.88 104 THR A N 1
ATOM 819 C CA . THR A 1 104 ? -22.220 1.978 29.966 1.00 50.88 104 THR A CA 1
ATOM 820 C C . THR A 1 104 ? -23.683 2.327 30.145 1.00 50.88 104 THR A C 1
ATOM 822 O O . THR A 1 104 ? -24.059 2.675 31.286 1.00 50.88 104 THR A O 1
#

Sequence (104 aa):
MTQAQRTFRDMDEALADPNKNLTRLRGLGAFLKDSSAQFGVRKVQHSCEMIEGYGNGHDAINNTNVSTNVAFEHITALVARVKDEFCEAKVWLDEWLQTRDMVT